Protein AF-A0A7G3L986-F1 (afdb_monomer)

Secondary structure (DSSP, 8-state):
--HHHHHHHHHHHHHS----HHHHHHHHHHHH-GGGG-B-TTT-PBPS-HHHHHHHHHHHHT---

Radius of gyration: 16.38 Å; Cα contacts (8 Å, |Δi|>4): 30; chains: 1; bounding box: 38×17×43 Å

Solvent-accessible surface area (backbone atoms only — not comparable to full-atom values): 4106 Å² total; per-residue (Å²): 130,61,70,71,59,52,54,51,50,54,57,54,56,71,73,53,81,96,67,59,69,68,58,56,49,50,54,51,32,72,74,67,50,58,60,72,74,54,39,43,90,90,78,61,46,63,64,92,48,61,69,61,51,51,51,51,53,44,52,63,76,65,53,83,122

Mean predicted aligned error: 6.23 Å

Structure (mmCIF, N/CA/C/O backbone):
data_AF-A0A7G3L986-F1
#
_entry.id   AF-A0A7G3L986-F1
#
loop_
_atom_site.group_PDB
_atom_site.id
_atom_site.type_symbol
_atom_site.label_atom_id
_atom_site.label_alt_id
_atom_site.label_comp_id
_atom_site.label_asym_id
_atom_site.label_entity_id
_atom_site.label_seq_id
_atom_site.pdbx_PDB_ins_code
_atom_site.Cartn_x
_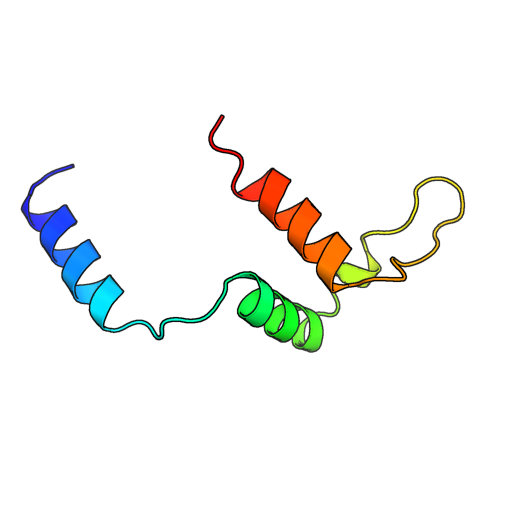atom_site.Cartn_y
_atom_site.Cartn_z
_atom_site.occupancy
_atom_site.B_iso_or_equiv
_atom_site.auth_seq_id
_atom_site.auth_comp_id
_atom_site.auth_asym_id
_atom_site.auth_atom_id
_atom_site.pdbx_PDB_model_num
ATOM 1 N N . MET A 1 1 ? 27.295 1.686 -10.100 1.00 62.00 1 MET A N 1
ATOM 2 C CA . MET A 1 1 ? 26.601 0.672 -10.925 1.00 62.00 1 MET A CA 1
ATOM 3 C C . MET A 1 1 ? 27.261 0.644 -12.296 1.00 62.00 1 MET A C 1
ATOM 5 O O . MET A 1 1 ? 27.648 1.715 -12.740 1.00 62.00 1 MET A O 1
ATOM 9 N N . PRO A 1 2 ? 27.448 -0.512 -12.953 1.00 81.69 2 PRO A N 1
ATOM 10 C CA . PRO A 1 2 ? 27.992 -0.551 -14.313 1.00 81.69 2 PRO A CA 1
ATOM 11 C C . PRO A 1 2 ? 27.037 0.133 -15.307 1.00 81.69 2 PRO A C 1
ATOM 13 O O . PRO A 1 2 ? 25.830 -0.078 -15.216 1.00 81.69 2 PRO A O 1
ATOM 16 N N . ASP A 1 3 ? 27.553 0.871 -16.292 1.00 82.88 3 ASP A N 1
ATOM 1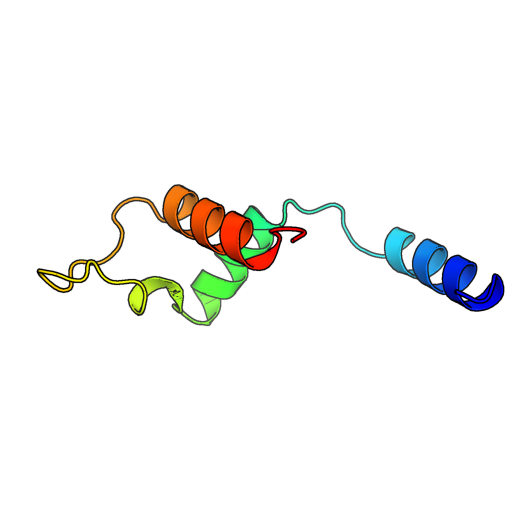7 C CA . ASP A 1 3 ? 26.743 1.681 -17.228 1.00 82.88 3 ASP A CA 1
ATOM 18 C C . ASP A 1 3 ? 25.654 0.884 -17.967 1.00 82.88 3 ASP A C 1
ATOM 20 O O . ASP A 1 3 ? 24.544 1.365 -18.186 1.00 82.88 3 ASP A O 1
ATOM 24 N N . ARG A 1 4 ? 25.934 -0.384 -18.299 1.00 85.81 4 ARG A N 1
ATOM 25 C CA . ARG A 1 4 ? 24.953 -1.282 -18.937 1.00 85.81 4 ARG A CA 1
ATOM 26 C C . ARG A 1 4 ? 23.772 -1.625 -18.027 1.00 85.81 4 ARG A C 1
ATOM 28 O O . ARG A 1 4 ? 22.667 -1.808 -18.525 1.00 85.81 4 ARG A O 1
ATOM 35 N N . ALA A 1 5 ? 23.999 -1.719 -16.717 1.00 89.81 5 ALA A N 1
ATOM 36 C CA . ALA A 1 5 ? 22.929 -1.970 -15.757 1.00 89.81 5 ALA A CA 1
ATOM 37 C C . ALA A 1 5 ? 22.021 -0.739 -15.627 1.00 89.81 5 ALA A C 1
ATOM 39 O O . ALA A 1 5 ? 20.805 -0.891 -15.598 1.00 89.81 5 ALA A O 1
ATOM 40 N N . GLN A 1 6 ? 22.597 0.469 -15.637 1.00 90.19 6 GLN A N 1
ATOM 41 C CA . GLN A 1 6 ? 21.813 1.704 -15.607 1.00 90.19 6 GLN A CA 1
ATOM 42 C C . GLN A 1 6 ? 20.947 1.855 -16.865 1.00 90.19 6 GLN A C 1
ATOM 44 O O . GLN A 1 6 ? 19.754 2.112 -16.754 1.00 90.19 6 GLN A O 1
ATOM 49 N N . ALA A 1 7 ? 21.505 1.584 -18.050 1.00 92.75 7 ALA A N 1
ATOM 50 C CA . ALA A 1 7 ? 20.748 1.636 -19.301 1.00 92.75 7 ALA A CA 1
ATOM 51 C C . ALA A 1 7 ? 19.536 0.683 -19.308 1.00 92.75 7 ALA A C 1
ATOM 53 O O . ALA A 1 7 ? 18.469 1.040 -19.806 1.00 92.75 7 ALA A O 1
ATOM 54 N N . LEU A 1 8 ? 19.682 -0.515 -18.730 1.00 92.06 8 LEU A N 1
ATOM 55 C CA . LEU A 1 8 ? 18.582 -1.473 -18.607 1.00 92.06 8 LEU A CA 1
ATOM 56 C C . LEU A 1 8 ? 17.512 -1.001 -17.610 1.00 92.06 8 LEU A C 1
ATOM 58 O O . LEU A 1 8 ? 16.319 -1.156 -17.879 1.00 92.06 8 LEU A O 1
ATOM 62 N N . ILE A 1 9 ? 17.920 -0.409 -16.483 1.00 90.69 9 ILE A N 1
ATOM 63 C CA . ILE A 1 9 ? 17.001 0.188 -15.501 1.00 90.69 9 ILE A CA 1
ATOM 64 C C . ILE A 1 9 ? 16.184 1.303 -16.157 1.00 90.69 9 ILE A C 1
ATOM 66 O O . ILE A 1 9 ? 14.960 1.318 -16.021 1.00 90.69 9 ILE A O 1
ATOM 70 N N . ASP A 1 10 ? 16.831 2.192 -16.908 1.00 91.62 10 ASP A N 1
ATOM 71 C CA . ASP A 1 10 ? 16.171 3.328 -17.552 1.00 91.62 10 ASP A CA 1
ATOM 72 C C . ASP A 1 10 ? 15.178 2.860 -18.627 1.00 91.62 10 ASP A C 1
ATOM 74 O O . ASP A 1 10 ? 14.029 3.303 -18.642 1.00 91.62 10 ASP A O 1
ATOM 78 N N . GLN A 1 11 ? 15.582 1.911 -19.482 1.00 93.25 11 GLN A N 1
ATOM 79 C CA . GLN A 1 11 ? 14.699 1.319 -20.495 1.00 93.25 11 GLN A CA 1
ATOM 80 C C . GLN A 1 11 ? 13.489 0.630 -19.863 1.00 93.25 11 GLN A C 1
ATOM 82 O O . GLN A 1 11 ? 12.362 0.836 -20.304 1.00 93.25 11 GLN A O 1
ATOM 87 N N . THR A 1 12 ? 13.702 -0.155 -18.806 1.00 89.38 12 THR A N 1
ATOM 88 C CA . THR A 1 12 ? 12.612 -0.863 -18.121 1.00 89.38 12 THR A CA 1
ATOM 89 C C . THR A 1 12 ? 11.669 0.120 -17.427 1.00 89.38 12 THR A C 1
ATOM 91 O O . THR A 1 12 ? 10.453 -0.033 -17.502 1.00 89.38 12 THR A O 1
ATOM 94 N N . SER A 1 13 ? 12.211 1.177 -16.815 1.00 87.44 13 SER A N 1
ATOM 95 C CA . SER A 1 13 ? 11.422 2.221 -16.150 1.00 87.44 13 SER A CA 1
ATOM 96 C C . SER A 1 13 ? 10.516 2.980 -17.124 1.00 87.44 13 SER A C 1
ATOM 98 O O . SER A 1 13 ? 9.419 3.377 -16.745 1.00 87.44 13 SER A O 1
ATOM 100 N N . GLN A 1 14 ? 10.931 3.147 -18.386 1.00 90.75 14 GLN A N 1
ATOM 101 C CA . GLN A 1 14 ? 10.102 3.764 -19.431 1.00 90.75 14 GLN A CA 1
ATOM 102 C C . GLN A 1 14 ? 8.903 2.903 -19.853 1.00 90.75 14 GLN A C 1
ATOM 104 O O . GLN A 1 14 ? 7.936 3.442 -20.387 1.00 90.75 14 GLN A O 1
ATOM 109 N N . LEU A 1 15 ? 8.949 1.587 -19.623 1.00 92.50 15 LEU A N 1
ATOM 110 C CA . LEU A 1 15 ? 7.851 0.669 -19.943 1.00 92.50 15 LEU A CA 1
ATOM 111 C C . LEU A 1 15 ? 6.780 0.621 -18.845 1.00 92.50 15 LEU A C 1
ATOM 113 O O . LEU A 1 15 ? 5.679 0.128 -19.089 1.00 92.50 15 LEU A O 1
ATOM 117 N N . LEU A 1 16 ? 7.093 1.104 -17.640 1.00 86.56 16 LEU A N 1
ATOM 118 C CA . LEU A 1 16 ? 6.170 1.087 -16.511 1.00 86.56 16 LEU A CA 1
ATOM 119 C C . LEU A 1 16 ? 5.216 2.293 -16.561 1.00 86.56 16 LEU A C 1
ATOM 121 O O . LEU A 1 16 ? 5.639 3.413 -16.865 1.00 86.56 16 LE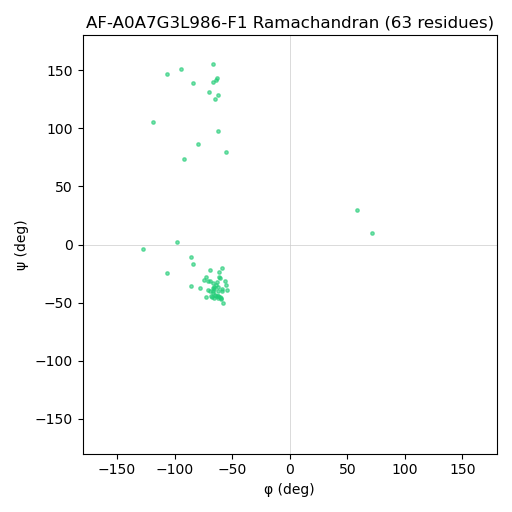U A O 1
ATOM 125 N N . PRO A 1 17 ? 3.923 2.103 -16.241 1.00 86.31 17 PRO A N 1
ATOM 126 C CA . PRO A 1 17 ? 2.981 3.209 -16.168 1.00 86.31 17 PRO A CA 1
ATOM 127 C C . PRO A 1 17 ? 3.385 4.191 -15.061 1.00 86.31 17 PRO A C 1
ATOM 129 O O . PRO A 1 17 ? 3.831 3.803 -13.980 1.00 86.31 17 PRO A O 1
ATOM 132 N N . ARG A 1 18 ? 3.181 5.489 -15.310 1.00 86.50 18 ARG A N 1
ATOM 133 C CA . ARG A 1 18 ? 3.383 6.535 -14.298 1.00 86.50 18 ARG A CA 1
ATOM 134 C C . ARG A 1 18 ? 2.169 6.571 -13.369 1.00 86.50 18 ARG A C 1
ATOM 136 O O . ARG A 1 18 ? 1.236 7.328 -13.614 1.00 86.50 18 ARG A O 1
ATOM 143 N N . ILE A 1 19 ? 2.187 5.746 -12.327 1.00 89.38 19 ILE A N 1
ATOM 144 C CA . ILE A 1 19 ? 1.168 5.712 -11.268 1.00 89.38 19 ILE A CA 1
ATOM 145 C C . ILE A 1 19 ? 1.719 6.329 -9.980 1.00 89.38 19 ILE A C 1
ATOM 147 O O . ILE A 1 19 ? 2.913 6.211 -9.688 1.00 89.38 19 ILE A O 1
ATOM 151 N N . LYS A 1 20 ? 0.871 7.000 -9.192 1.00 87.56 20 LYS A N 1
ATOM 152 C CA . LYS A 1 20 ? 1.279 7.418 -7.847 1.00 8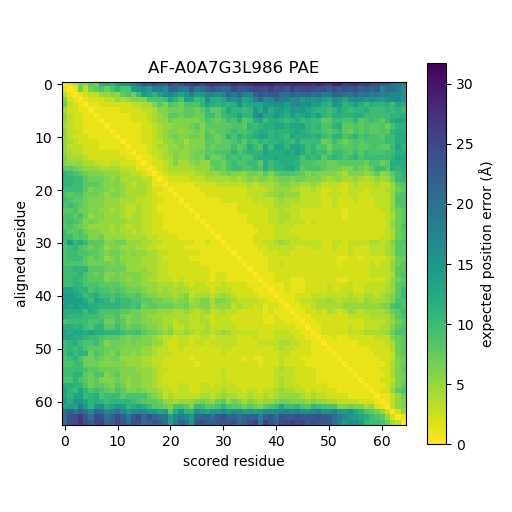7.56 20 LYS A CA 1
ATOM 153 C C . LYS A 1 20 ? 1.396 6.178 -6.972 1.00 87.56 20 LYS A C 1
ATOM 155 O O . LYS A 1 20 ? 0.475 5.373 -6.912 1.00 87.56 20 LYS A O 1
ATOM 160 N N . ILE A 1 21 ? 2.502 6.044 -6.246 1.00 87.94 21 ILE A N 1
ATOM 161 C CA . ILE A 1 21 ? 2.737 4.877 -5.385 1.00 87.94 21 ILE A CA 1
ATOM 162 C C . ILE A 1 21 ? 1.612 4.668 -4.353 1.00 87.94 21 ILE A C 1
ATOM 164 O O . ILE A 1 21 ? 1.269 3.535 -4.041 1.00 87.94 21 ILE A O 1
ATOM 168 N N . THR A 1 22 ? 0.975 5.744 -3.883 1.00 88.62 22 THR A N 1
ATOM 169 C CA . THR A 1 22 ? -0.195 5.679 -2.996 1.00 88.62 22 THR A CA 1
ATOM 170 C C . THR A 1 22 ? -1.430 5.074 -3.666 1.00 88.62 22 THR A C 1
ATOM 172 O O . THR A 1 22 ? -2.160 4.351 -3.004 1.00 88.62 22 THR A O 1
ATOM 175 N N . GLU A 1 23 ? -1.662 5.335 -4.957 1.00 90.88 23 GLU A N 1
ATOM 176 C CA . GLU A 1 23 ? -2.750 4.725 -5.744 1.00 90.88 23 GLU A CA 1
ATOM 177 C C . GLU A 1 23 ? -2.496 3.230 -5.935 1.00 90.88 23 GLU A C 1
ATOM 179 O O . GLU A 1 23 ? -3.366 2.423 -5.628 1.00 90.88 23 GLU A O 1
ATOM 184 N N . LEU A 1 24 ? -1.264 2.848 -6.287 1.00 92.06 24 LEU A N 1
ATOM 185 C CA . LEU A 1 24 ? -0.885 1.435 -6.366 1.00 92.06 24 LEU A CA 1
ATOM 186 C C . LEU A 1 24 ? -1.068 0.711 -5.021 1.00 92.06 24 LEU A C 1
ATOM 188 O O . LEU A 1 24 ? -1.520 -0.430 -4.982 1.00 92.06 24 LEU A O 1
ATOM 192 N N . LEU A 1 25 ? -0.725 1.361 -3.906 1.00 93.25 25 LEU A N 1
ATOM 193 C CA . LEU A 1 25 ? -0.924 0.775 -2.582 1.00 93.25 25 LEU A CA 1
ATOM 194 C C . LEU A 1 25 ? -2.397 0.659 -2.188 1.00 93.25 25 LEU A C 1
ATOM 196 O O . LEU A 1 25 ? -2.732 -0.281 -1.473 1.00 93.25 25 LEU A O 1
ATOM 200 N N . MET A 1 26 ? -3.264 1.569 -2.641 1.00 93.75 26 MET A N 1
ATOM 201 C CA . MET A 1 26 ? -4.708 1.424 -2.448 1.00 93.75 26 MET A CA 1
ATOM 202 C C . MET A 1 26 ? -5.227 0.167 -3.156 1.00 93.75 26 MET A C 1
ATOM 204 O O . 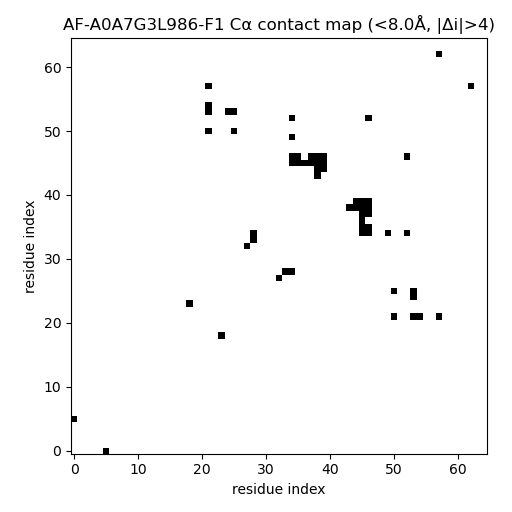MET A 1 26 ? -5.930 -0.614 -2.521 1.00 93.75 26 MET A O 1
ATOM 208 N N . ASP A 1 27 ? -4.803 -0.086 -4.398 1.00 94.81 27 ASP A N 1
ATOM 209 C CA . ASP A 1 27 ? -5.190 -1.293 -5.146 1.00 94.81 27 ASP A CA 1
ATOM 210 C C . ASP A 1 27 ? -4.703 -2.576 -4.450 1.00 94.81 27 ASP A C 1
ATOM 212 O O . ASP A 1 27 ? -5.448 -3.543 -4.280 1.00 94.81 27 ASP A O 1
ATOM 216 N N . VAL A 1 28 ? -3.449 -2.582 -3.986 1.00 94.94 28 VAL A N 1
ATOM 217 C CA . VAL A 1 28 ? -2.885 -3.717 -3.237 1.00 94.94 28 VAL A CA 1
ATOM 218 C C . VAL A 1 28 ? -3.651 -3.955 -1.939 1.00 94.94 28 VAL A C 1
ATOM 220 O O . VAL A 1 28 ? -3.888 -5.102 -1.550 1.00 94.94 28 VAL A O 1
ATOM 223 N N . ASP A 1 29 ? -4.037 -2.888 -1.251 1.00 95.38 29 ASP A N 1
ATOM 224 C CA . ASP A 1 29 ? -4.813 -2.992 -0.027 1.00 95.38 29 ASP A CA 1
ATOM 225 C C . ASP A 1 29 ? -6.257 -3.439 -0.296 1.00 95.38 29 ASP A C 1
ATOM 227 O O . ASP A 1 29 ? -6.826 -4.163 0.510 1.00 95.38 29 ASP A O 1
ATOM 231 N N . ASP A 1 30 ? -6.856 -3.106 -1.436 1.00 95.81 30 ASP A N 1
ATOM 232 C CA . ASP A 1 30 ? -8.149 -3.677 -1.839 1.00 95.81 30 ASP A CA 1
ATOM 233 C C . ASP A 1 30 ? -8.069 -5.190 -2.075 1.00 95.81 30 ASP A C 1
ATOM 235 O O . ASP A 1 30 ? -8.999 -5.925 -1.740 1.00 95.81 30 ASP A O 1
ATOM 239 N N . TRP A 1 31 ? -6.944 -5.688 -2.594 1.00 97.75 31 TRP A N 1
ATOM 240 C CA . TRP A 1 31 ? -6.750 -7.125 -2.823 1.00 97.75 31 TRP A CA 1
ATOM 241 C C . TRP A 1 31 ? -6.412 -7.904 -1.556 1.00 97.75 31 TRP A C 1
ATOM 243 O O . TRP A 1 31 ? -6.814 -9.056 -1.400 1.00 97.75 31 TRP A O 1
ATOM 253 N N . THR A 1 32 ? -5.624 -7.305 -0.668 1.00 97.12 32 THR A N 1
ATOM 254 C CA . THR A 1 32 ? -5.037 -8.015 0.480 1.00 97.12 32 THR A CA 1
ATOM 255 C C . THR A 1 32 ? -5.702 -7.657 1.805 1.00 97.12 32 THR A C 1
ATOM 257 O O . THR A 1 32 ? -5.661 -8.447 2.757 1.00 97.12 32 THR A O 1
ATOM 260 N N . GLY A 1 33 ? -6.312 -6.475 1.882 1.00 95.25 33 GLY A N 1
ATOM 261 C CA . GLY A 1 33 ? -6.835 -5.848 3.090 1.00 95.25 33 GLY A CA 1
A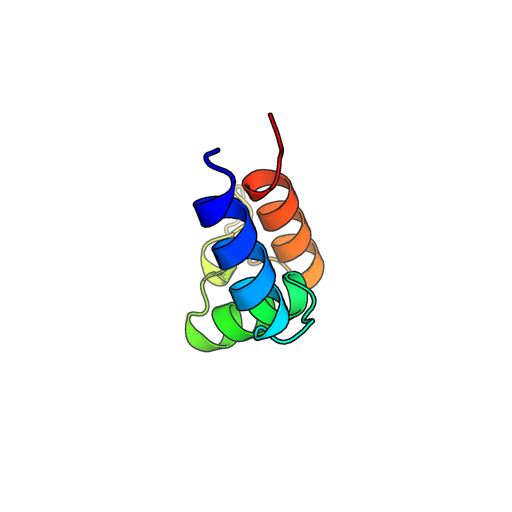TOM 262 C C . GLY A 1 33 ? -5.772 -5.634 4.163 1.00 95.25 33 GLY A C 1
ATOM 263 O O . GLY A 1 33 ? -6.098 -5.770 5.342 1.00 95.25 33 GLY A O 1
ATOM 264 N N . PHE A 1 34 ? -4.503 -5.436 3.800 1.00 95.06 34 PHE A N 1
ATOM 265 C CA . PHE A 1 34 ? -3.401 -5.392 4.760 1.00 95.06 34 PHE A CA 1
ATOM 266 C C . PHE A 1 34 ? -3.545 -4.269 5.799 1.00 95.06 34 PHE A C 1
ATOM 268 O O . PHE A 1 34 ? -3.078 -4.433 6.927 1.00 95.06 34 PHE A O 1
ATOM 275 N N . SER A 1 35 ? -4.198 -3.153 5.462 1.00 94.38 35 SER A N 1
ATOM 276 C CA . SER A 1 35 ? -4.358 -2.013 6.377 1.00 94.38 35 SER A CA 1
ATOM 277 C C . SER A 1 35 ? -5.132 -2.347 7.647 1.00 94.38 35 SER A C 1
ATOM 279 O O . SER A 1 35 ? -4.891 -1.708 8.668 1.00 94.38 35 SER A O 1
ATOM 281 N N . ARG A 1 36 ? -5.977 -3.388 7.642 1.00 93.81 36 ARG A N 1
ATOM 282 C CA . ARG A 1 36 ? -6.684 -3.864 8.847 1.00 93.81 36 ARG A CA 1
ATOM 283 C C . ARG A 1 36 ? -5.741 -4.284 9.978 1.00 93.81 36 ARG A C 1
ATOM 285 O O . ARG A 1 36 ? -6.149 -4.361 11.128 1.00 93.81 36 ARG A O 1
ATOM 292 N N . HIS A 1 37 ? -4.481 -4.580 9.651 1.00 94.38 37 HIS A N 1
ATOM 293 C CA . HIS A 1 37 ? -3.457 -4.955 10.628 1.00 94.38 37 HIS A CA 1
ATOM 294 C C . HIS A 1 37 ? -2.749 -3.741 11.243 1.00 94.38 37 HIS A C 1
ATOM 296 O O . HIS A 1 37 ? -2.035 -3.884 12.232 1.00 94.38 37 HIS A O 1
ATOM 302 N N . PHE A 1 38 ? -2.956 -2.543 10.692 1.00 94.19 38 PHE A N 1
ATOM 303 C CA . PHE A 1 38 ? -2.437 -1.286 11.226 1.00 94.19 38 PHE A CA 1
ATOM 304 C C . PHE A 1 38 ? -3.463 -0.652 12.166 1.00 94.19 38 PHE A C 1
ATOM 306 O O . PHE A 1 38 ? -4.134 0.329 11.841 1.00 94.19 38 PHE A O 1
ATOM 313 N N . THR A 1 39 ? -3.591 -1.241 13.350 1.00 95.31 39 THR A N 1
ATOM 314 C CA . THR A 1 39 ? -4.546 -0.799 14.367 1.00 95.31 39 THR A CA 1
ATOM 315 C C . THR A 1 39 ? -3.922 0.166 15.363 1.00 95.31 39 THR A C 1
ATOM 317 O O . THR A 1 39 ? -2.739 0.068 15.700 1.00 95.31 39 THR A O 1
ATOM 320 N N . HIS A 1 40 ? -4.734 1.058 15.918 1.00 93.81 40 HIS A N 1
ATOM 321 C CA . HIS A 1 40 ? -4.317 1.912 17.018 1.00 93.81 40 HIS A CA 1
ATOM 322 C C . HIS A 1 40 ? -3.955 1.070 18.256 1.00 93.81 40 HIS A C 1
ATOM 324 O O . HIS A 1 40 ? -4.723 0.227 18.712 1.00 93.81 40 HIS A O 1
ATOM 330 N N . LEU A 1 41 ? -2.765 1.305 18.821 1.00 93.25 41 LEU A N 1
ATOM 331 C CA . LEU A 1 41 ? -2.155 0.426 19.830 1.00 93.25 41 LEU A CA 1
ATOM 332 C C . LEU A 1 41 ? -2.971 0.293 21.128 1.00 93.25 41 LEU A C 1
ATOM 334 O O . LEU A 1 41 ? -2.857 -0.712 21.824 1.00 93.25 41 LEU A O 1
ATOM 338 N N . LYS A 1 42 ? -3.758 1.314 21.489 1.00 95.06 42 LYS A N 1
ATOM 339 C CA . LYS A 1 42 ? -4.474 1.333 22.776 1.00 95.06 42 LYS A CA 1
ATOM 340 C C . LYS A 1 42 ? -5.820 0.619 22.743 1.00 95.06 42 LYS A C 1
ATOM 342 O O . LYS A 1 42 ? -6.214 0.053 23.754 1.00 95.06 42 LYS A O 1
ATOM 347 N N . ASP A 1 43 ? -6.541 0.711 21.633 1.00 95.19 43 ASP A N 1
ATOM 348 C CA . ASP A 1 43 ? -7.941 0.275 21.523 1.00 95.19 43 ASP A CA 1
ATOM 349 C C . ASP A 1 43 ? -8.187 -0.680 20.347 1.00 95.19 43 ASP A C 1
ATOM 351 O O . ASP A 1 43 ? -9.292 -1.197 20.209 1.00 95.19 43 ASP A O 1
ATOM 355 N N . GLY A 1 44 ? -7.173 -0.946 19.519 1.00 95.00 44 GLY A N 1
ATOM 356 C CA . GLY A 1 44 ? -7.274 -1.834 18.366 1.00 95.00 44 GLY A CA 1
ATOM 357 C C . GLY A 1 44 ? -8.095 -1.260 17.211 1.00 95.00 44 GLY A C 1
ATOM 358 O O . GLY A 1 44 ? -8.406 -1.994 16.278 1.00 95.00 44 GLY A O 1
ATOM 359 N N . ALA A 1 45 ? -8.462 0.024 17.250 1.00 95.38 45 ALA A N 1
ATOM 360 C CA . ALA A 1 45 ? -9.279 0.622 16.203 1.00 95.38 45 ALA A CA 1
ATOM 361 C C . ALA A 1 45 ? -8.527 0.682 14.865 1.00 95.38 45 ALA A C 1
ATOM 363 O O . ALA A 1 45 ? -7.340 1.016 14.819 1.00 95.38 45 ALA A O 1
ATOM 364 N N . GLU A 1 46 ? -9.232 0.404 13.769 1.00 94.62 46 GLU A N 1
ATOM 365 C CA . GLU A 1 46 ? -8.706 0.587 12.416 1.00 94.62 46 GLU A CA 1
ATOM 366 C C . GLU A 1 46 ? -8.471 2.073 12.099 1.00 94.62 46 GLU A C 1
ATOM 368 O O . GLU A 1 46 ? -9.108 2.977 12.658 1.00 94.62 46 GLU A O 1
ATOM 373 N N . ALA A 1 47 ? -7.555 2.334 11.165 1.00 93.06 47 ALA A N 1
ATOM 374 C CA . ALA A 1 47 ? -7.309 3.682 10.677 1.00 93.06 47 ALA A CA 1
ATOM 375 C C . ALA A 1 47 ? -8.544 4.231 9.943 1.00 93.06 47 ALA A C 1
ATOM 377 O O . ALA A 1 47 ? -9.029 3.650 8.978 1.00 93.06 47 ALA A O 1
ATOM 378 N N . LYS A 1 48 ? -9.025 5.401 10.375 1.00 91.81 48 LYS A N 1
ATOM 379 C CA . LYS A 1 48 ? -10.194 6.063 9.765 1.00 91.81 48 LYS A CA 1
ATOM 380 C C . LYS A 1 48 ? -9.898 6.671 8.396 1.00 91.81 48 LYS A C 1
ATOM 382 O O . LYS A 1 48 ? -10.806 6.824 7.588 1.00 91.81 48 LYS A O 1
ATOM 387 N N . ASP A 1 49 ? -8.643 7.049 8.164 1.00 92.94 49 ASP A N 1
ATOM 388 C CA . ASP A 1 49 ? -8.174 7.603 6.899 1.00 92.94 49 ASP A CA 1
ATOM 389 C C . ASP A 1 49 ? -7.089 6.694 6.323 1.00 92.94 49 ASP A C 1
ATOM 391 O O . ASP A 1 49 ? -5.946 6.656 6.791 1.00 92.94 49 ASP A O 1
ATOM 395 N N . ARG A 1 50 ? -7.478 5.953 5.287 1.00 89.19 50 ARG A N 1
ATOM 396 C CA . ARG A 1 50 ? -6.609 5.011 4.589 1.00 89.19 50 ARG A CA 1
ATOM 397 C C . ARG A 1 50 ? -5.482 5.718 3.842 1.00 89.19 50 ARG A C 1
ATOM 399 O O . ARG A 1 50 ? -4.358 5.233 3.837 1.00 89.19 50 ARG A O 1
ATOM 406 N N . THR A 1 51 ? -5.747 6.882 3.252 1.00 90.50 51 THR A N 1
ATOM 407 C CA . THR A 1 51 ? -4.737 7.637 2.494 1.00 90.50 51 THR A CA 1
ATOM 408 C C . THR A 1 51 ? -3.640 8.145 3.424 1.00 90.50 51 THR A C 1
ATOM 410 O O . THR A 1 51 ? -2.453 8.058 3.096 1.00 90.50 51 THR A O 1
ATOM 413 N N . LEU A 1 52 ? -4.025 8.635 4.606 1.00 92.06 52 LEU A N 1
ATOM 414 C CA . LEU A 1 52 ? -3.080 9.079 5.627 1.00 92.06 52 LEU A CA 1
ATOM 415 C C . LEU A 1 52 ? -2.234 7.916 6.161 1.00 92.06 52 LEU A C 1
ATOM 417 O O . LEU A 1 52 ? -1.016 8.054 6.270 1.00 92.06 52 LEU A O 1
ATOM 421 N N . LEU A 1 53 ? -2.856 6.762 6.431 1.00 93.50 53 LEU A N 1
ATOM 422 C CA . LEU A 1 53 ? -2.142 5.549 6.834 1.00 93.50 53 LEU A CA 1
ATOM 423 C C . LEU A 1 53 ? -1.110 5.126 5.776 1.00 93.50 53 LEU A C 1
ATOM 425 O O . LEU A 1 53 ? 0.058 4.931 6.104 1.00 93.50 53 LEU A O 1
ATOM 429 N N . LEU A 1 54 ? -1.514 5.029 4.505 1.00 93.38 54 LEU A N 1
ATOM 430 C CA . LEU A 1 54 ? -0.617 4.641 3.413 1.00 93.38 54 LEU A CA 1
ATOM 431 C C . LEU A 1 54 ? 0.528 5.641 3.224 1.00 93.38 54 LEU A C 1
ATOM 433 O O . LEU A 1 54 ? 1.655 5.237 2.951 1.00 93.38 54 LEU A O 1
ATOM 437 N N . SER A 1 55 ? 0.266 6.936 3.413 1.00 91.00 55 SER A N 1
ATOM 438 C CA . SER A 1 55 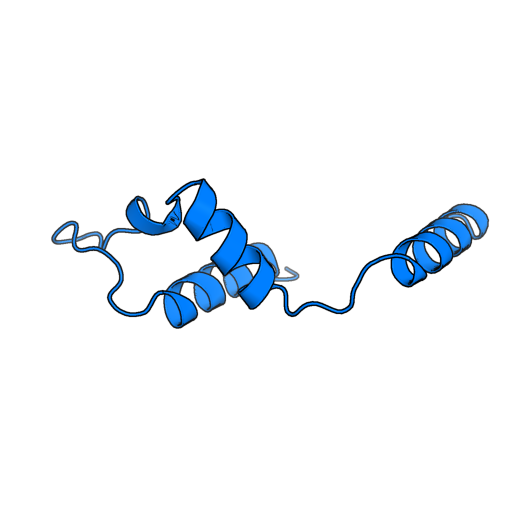? 1.303 7.973 3.352 1.00 91.00 55 SER A CA 1
ATOM 439 C C . SER A 1 55 ? 2.324 7.829 4.484 1.00 91.00 55 SER A C 1
ATOM 441 O O . SER A 1 55 ? 3.515 8.010 4.247 1.00 91.00 55 SER A O 1
ATOM 443 N N . ALA A 1 56 ? 1.883 7.469 5.693 1.00 91.50 56 ALA A N 1
ATOM 444 C CA . ALA A 1 56 ? 2.774 7.206 6.822 1.00 91.50 56 ALA A CA 1
ATOM 445 C C . ALA A 1 56 ? 3.616 5.935 6.612 1.00 91.50 56 ALA A C 1
ATOM 447 O O . ALA A 1 56 ? 4.825 5.973 6.819 1.00 91.50 56 ALA A O 1
ATOM 448 N N . ILE A 1 57 ? 3.002 4.842 6.138 1.00 90.50 57 ILE A N 1
ATOM 449 C CA . ILE A 1 57 ? 3.705 3.590 5.798 1.00 90.50 57 ILE A CA 1
ATOM 450 C C . ILE A 1 57 ? 4.753 3.841 4.718 1.00 90.50 57 ILE A C 1
ATOM 452 O O . ILE A 1 57 ? 5.888 3.390 4.836 1.00 90.50 57 ILE 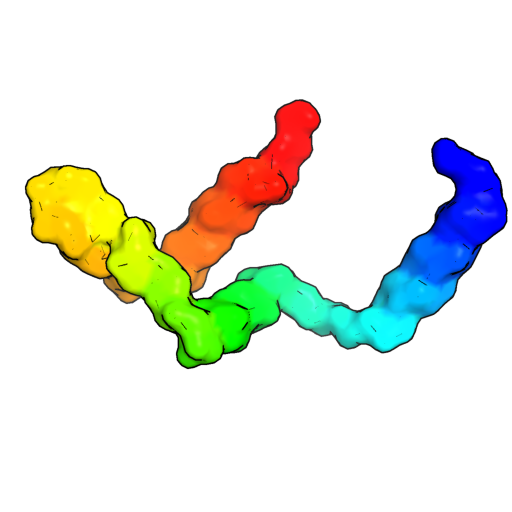A O 1
ATOM 456 N N . LEU A 1 58 ? 4.386 4.576 3.667 1.00 90.62 58 LEU A N 1
ATOM 457 C CA . LEU A 1 58 ? 5.328 4.960 2.627 1.00 90.62 58 LEU A CA 1
ATOM 458 C C . LEU A 1 58 ? 6.439 5.828 3.184 1.00 90.62 58 LEU A C 1
ATOM 460 O O . LEU A 1 58 ? 7.585 5.549 2.880 1.00 90.62 58 LEU A O 1
ATOM 464 N N . GLY A 1 59 ? 6.123 6.835 3.998 1.00 90.50 59 GLY A N 1
ATOM 465 C CA . GLY A 1 59 ? 7.123 7.683 4.640 1.00 90.50 59 GLY A CA 1
ATOM 466 C C . GLY A 1 59 ? 8.158 6.884 5.434 1.00 90.50 59 GLY A C 1
AT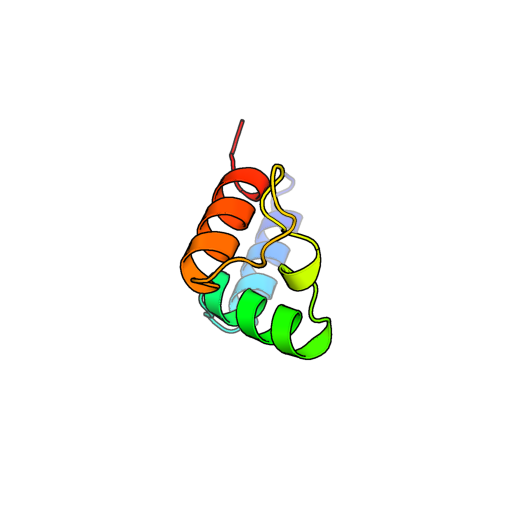OM 467 O O . GLY A 1 59 ? 9.335 7.209 5.359 1.00 90.50 59 GLY A O 1
ATOM 468 N N . ASP A 1 60 ? 7.738 5.821 6.124 1.00 87.25 60 ASP A N 1
ATOM 469 C CA . ASP A 1 60 ? 8.629 4.904 6.847 1.00 87.25 60 ASP A CA 1
ATOM 470 C C . ASP A 1 60 ? 9.430 3.993 5.895 1.00 87.25 60 ASP A C 1
ATOM 472 O O . ASP A 1 60 ? 10.645 3.870 6.017 1.00 87.25 60 ASP A O 1
ATOM 476 N N . ALA A 1 61 ? 8.776 3.414 4.882 1.00 84.25 61 ALA A N 1
ATOM 477 C CA . ALA A 1 61 ? 9.392 2.475 3.939 1.00 84.25 61 ALA A CA 1
ATOM 478 C C . ALA A 1 61 ? 10.330 3.132 2.910 1.00 84.25 61 ALA A C 1
ATOM 480 O O . ALA A 1 61 ? 11.275 2.499 2.439 1.00 84.25 61 ALA A O 1
ATOM 481 N N . ILE A 1 62 ? 10.050 4.380 2.526 1.00 79.94 62 ILE A N 1
ATOM 482 C CA . ILE A 1 62 ? 10.852 5.176 1.585 1.00 79.94 62 ILE A CA 1
ATOM 483 C C . ILE A 1 62 ? 11.789 6.131 2.305 1.00 79.94 62 ILE A C 1
ATOM 485 O O . ILE A 1 62 ? 12.459 6.916 1.629 1.00 79.94 62 ILE A O 1
ATOM 489 N N . ASN A 1 63 ? 11.819 6.107 3.641 1.00 60.16 63 ASN A N 1
ATOM 490 C CA . ASN A 1 63 ? 12.778 6.902 4.376 1.00 60.16 63 ASN A CA 1
ATOM 491 C C . ASN A 1 63 ? 14.176 6.407 3.996 1.00 60.16 63 ASN A C 1
ATOM 493 O O . ASN A 1 63 ? 14.675 5.394 4.482 1.00 60.16 63 ASN A O 1
ATOM 497 N N . LEU A 1 64 ? 14.761 7.146 3.057 1.00 49.34 64 LEU A N 1
ATOM 498 C CA . LEU A 1 64 ? 16.177 7.281 2.789 1.00 49.34 64 LEU A CA 1
ATOM 499 C C . LEU A 1 64 ? 16.837 7.728 4.101 1.00 49.34 64 LEU A C 1
ATOM 501 O O . LEU A 1 64 ? 17.050 8.921 4.320 1.00 49.34 64 LEU A O 1
ATOM 505 N N . GLY A 1 65 ? 17.069 6.773 5.001 1.00 45.16 65 GLY A N 1
ATOM 506 C CA . GLY A 1 65 ? 18.146 6.864 5.980 1.00 45.16 65 GLY A CA 1
ATOM 507 C C . GLY A 1 65 ? 19.500 6.792 5.289 1.00 45.16 65 GLY A C 1
ATOM 508 O O . GLY A 1 65 ? 19.588 6.137 4.223 1.00 45.16 65 GLY A O 1
#

Organism: NCBI:txid72407

InterPro domains:
  IPR002513 Tn3 transposase DDE domain [PF01526] (23-65)

pLDDT: mean 89.12, std 9.82, range [45.16, 97.75]

Foldseek 3Di:
DPPVVVVVVVVVVVVDDPDDVLVVVVVVCVVVVCQLVVADPPPRHGDPDSSVVSVVVCCVVVPPD

Sequence (65 aa):
MPDRAQALIDQTSQLLPRIKITELLMDVDDWTGFSRHFTHLKDGAEAKDRTLLLSAILGDAINLG